Protein AF-A0A3C1CLV4-F1 (afdb_monomer_lite)

Structure (mmCIF, N/CA/C/O backbone):
data_AF-A0A3C1CLV4-F1
#
_entry.id   AF-A0A3C1CLV4-F1
#
loop_
_atom_site.group_PDB
_atom_site.id
_atom_site.type_symbol
_atom_site.label_atom_id
_atom_site.label_alt_id
_atom_site.label_comp_id
_atom_site.label_asym_id
_atom_site.label_entity_id
_atom_site.label_seq_id
_atom_site.pdbx_PDB_ins_code
_atom_site.Cartn_x
_atom_site.Cartn_y
_atom_site.Cartn_z
_atom_site.occupancy
_atom_site.B_iso_or_equiv
_atom_site.auth_seq_id
_atom_site.auth_comp_id
_atom_site.auth_asym_id
_atom_site.auth_atom_id
_atom_site.pdbx_PDB_model_num
ATOM 1 N N . MET A 1 1 ? 15.851 17.881 -54.456 1.00 46.22 1 MET A N 1
ATOM 2 C CA . MET A 1 1 ? 16.023 17.225 -53.143 1.00 46.22 1 MET A CA 1
ATOM 3 C C . MET A 1 1 ? 15.120 17.910 -52.129 1.00 46.22 1 MET A C 1
ATOM 5 O O . MET A 1 1 ? 15.510 18.930 -51.590 1.00 46.22 1 MET A O 1
ATOM 9 N N . LEU A 1 2 ? 13.911 17.385 -51.924 1.00 39.75 2 LEU A N 1
ATOM 10 C CA . LEU A 1 2 ? 12.993 17.735 -50.833 1.00 39.75 2 LEU A CA 1
ATOM 11 C C . LEU A 1 2 ? 12.185 16.458 -50.552 1.00 39.75 2 LEU A C 1
ATOM 13 O O . LEU A 1 2 ? 11.487 15.981 -51.444 1.00 39.75 2 LEU A O 1
ATOM 17 N N . GLY A 1 3 ? 12.369 15.847 -49.382 1.00 37.09 3 GLY A N 1
ATOM 18 C CA . GLY A 1 3 ? 11.630 14.648 -48.973 1.00 37.09 3 GLY A CA 1
ATOM 19 C C . GLY A 1 3 ? 10.294 15.017 -48.319 1.00 37.09 3 GLY A C 1
ATOM 20 O O . GLY A 1 3 ? 10.238 16.047 -47.644 1.00 37.09 3 GLY A O 1
ATOM 21 N N . PRO A 1 4 ? 9.223 14.219 -48.474 1.00 47.50 4 PRO A N 1
ATOM 22 C CA . PRO A 1 4 ? 7.998 14.420 -47.719 1.00 47.50 4 PRO A CA 1
ATOM 23 C C . PRO A 1 4 ? 7.858 13.393 -46.587 1.00 47.50 4 PRO A C 1
ATOM 25 O O . PRO A 1 4 ? 8.274 12.244 -46.711 1.00 47.50 4 PRO A O 1
ATOM 28 N N . GLY A 1 5 ? 7.172 13.800 -45.518 1.00 35.16 5 GLY A N 1
ATOM 29 C CA . GLY A 1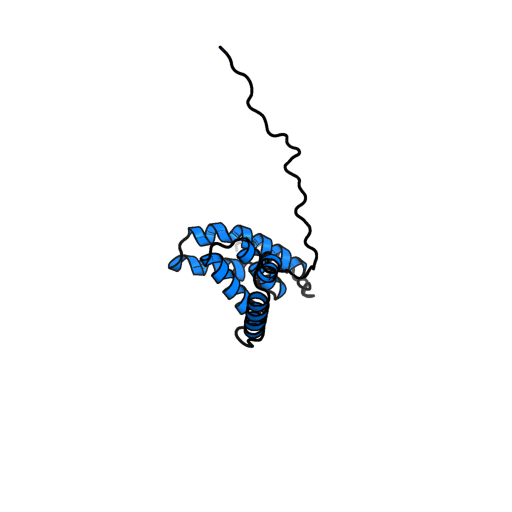 5 ? 6.369 12.865 -44.727 1.00 35.16 5 GLY A CA 1
ATOM 30 C C . GLY A 1 5 ? 6.677 12.796 -43.238 1.00 35.16 5 GLY A C 1
ATOM 31 O O . GLY A 1 5 ? 6.967 11.722 -42.725 1.00 35.16 5 GLY A O 1
ATOM 32 N N . GLY A 1 6 ? 6.524 13.910 -42.518 1.00 42.53 6 GLY A N 1
ATOM 33 C CA . GLY A 1 6 ? 6.149 13.828 -41.107 1.00 42.53 6 GLY A CA 1
ATOM 34 C C . GLY A 1 6 ? 4.726 13.278 -41.008 1.00 42.53 6 GLY A C 1
ATOM 35 O O . GLY A 1 6 ? 3.772 13.969 -41.361 1.00 42.53 6 GLY A O 1
ATOM 36 N N . ALA A 1 7 ? 4.577 12.028 -40.573 1.00 44.53 7 ALA A N 1
ATOM 37 C CA . ALA A 1 7 ? 3.271 11.449 -40.293 1.00 44.53 7 ALA A CA 1
ATOM 38 C C . ALA A 1 7 ? 2.753 12.010 -38.961 1.00 44.53 7 ALA A C 1
ATOM 40 O O . ALA A 1 7 ? 3.194 11.621 -37.880 1.00 44.53 7 ALA A O 1
ATOM 41 N N . ALA A 1 8 ? 1.827 12.961 -39.056 1.00 46.81 8 ALA A N 1
ATOM 42 C CA . ALA A 1 8 ? 1.022 13.411 -37.934 1.00 46.81 8 ALA A CA 1
ATOM 43 C C . ALA A 1 8 ? 0.119 12.257 -37.473 1.00 46.81 8 ALA A C 1
ATOM 45 O O . ALA A 1 8 ? -0.735 11.784 -38.225 1.00 46.81 8 ALA A O 1
ATOM 46 N N . VAL A 1 9 ? 0.310 11.804 -36.235 1.00 47.84 9 VAL A N 1
ATOM 47 C CA . VAL A 1 9 ? -0.581 10.836 -35.586 1.00 47.84 9 VAL A CA 1
ATOM 48 C C . VAL A 1 9 ? -1.945 11.502 -35.396 1.00 47.84 9 VAL A C 1
ATOM 50 O O . VAL A 1 9 ? -2.047 12.579 -34.803 1.00 47.84 9 VAL A O 1
ATOM 53 N N . SER A 1 10 ? -2.990 10.892 -35.956 1.00 41.28 10 SER A N 1
ATOM 54 C CA . SER A 1 10 ? -4.344 11.449 -35.974 1.00 41.28 10 SER A CA 1
ATOM 55 C C . SER A 1 10 ? -4.927 11.601 -34.556 1.00 41.28 10 SER A C 1
ATOM 57 O O . SER A 1 10 ? -4.754 10.710 -33.725 1.00 41.28 10 SER A O 1
ATOM 59 N N . PRO A 1 11 ? -5.714 12.658 -34.262 1.00 43.09 11 PRO A N 1
ATOM 60 C CA . PRO A 1 11 ? -6.278 12.910 -32.925 1.00 43.09 11 PRO A CA 1
ATOM 61 C C . PRO A 1 11 ? -7.270 11.853 -32.405 1.00 43.09 11 PRO A C 1
ATOM 63 O O . PRO A 1 11 ? -7.719 11.947 -31.264 1.00 43.09 11 PRO A O 1
ATOM 66 N N . LYS A 1 12 ? -7.635 10.856 -33.222 1.00 42.69 12 LYS A N 1
ATOM 67 C CA . LYS A 1 12 ? -8.654 9.844 -32.907 1.00 42.69 12 LYS A CA 1
ATOM 68 C C . LYS A 1 12 ? -8.151 8.637 -32.106 1.00 42.69 12 LYS A C 1
ATOM 70 O O . LYS A 1 12 ? -8.978 7.891 -31.601 1.00 42.69 12 LYS A O 1
ATOM 75 N N . GLU A 1 13 ? -6.842 8.463 -31.920 1.00 38.97 13 GLU A N 1
ATOM 76 C CA . GLU A 1 13 ? -6.289 7.330 -31.150 1.00 38.97 13 GLU A CA 1
ATOM 77 C C . GLU A 1 13 ? -6.160 7.595 -29.636 1.00 38.97 13 GLU A C 1
ATOM 79 O O . GLU A 1 13 ? -5.792 6.702 -28.879 1.00 38.97 13 GLU A O 1
ATOM 84 N N . ARG A 1 14 ? -6.503 8.798 -29.149 1.00 45.03 14 ARG A N 1
ATOM 85 C CA . ARG A 1 14 ? -6.398 9.163 -27.716 1.00 45.03 14 ARG A CA 1
ATOM 86 C C . ARG A 1 14 ? -7.593 8.779 -26.846 1.00 45.03 14 ARG A C 1
ATOM 88 O O . ARG A 1 14 ? -7.595 9.093 -25.661 1.00 45.03 14 ARG A O 1
ATOM 95 N N . GLN A 1 15 ? -8.603 8.126 -27.402 1.00 38.94 15 GLN A N 1
ATOM 96 C CA . GLN A 1 15 ? -9.784 7.713 -26.648 1.00 38.94 15 GLN A CA 1
ATOM 97 C C . GLN A 1 15 ? -10.046 6.232 -26.875 1.00 38.94 15 GLN A C 1
ATOM 99 O O . GLN A 1 15 ? -11.059 5.841 -27.446 1.00 38.94 15 GLN A O 1
ATOM 104 N N . ARG A 1 16 ? -9.125 5.389 -26.402 1.00 38.97 16 ARG A N 1
ATOM 105 C CA . ARG A 1 16 ? -9.555 4.067 -25.961 1.00 38.97 16 ARG A CA 1
ATOM 106 C C . ARG A 1 16 ? -10.156 4.277 -24.570 1.00 38.97 16 ARG A C 1
ATOM 108 O O . ARG A 1 16 ? -9.427 4.766 -23.706 1.00 38.97 16 ARG A O 1
ATOM 115 N N . PRO A 1 17 ? -11.455 4.017 -24.352 1.00 40.53 17 PRO A N 1
ATOM 116 C CA . PRO A 1 17 ? -11.996 4.059 -23.005 1.00 40.53 17 PRO A CA 1
ATOM 117 C C . PRO A 1 17 ? -11.188 3.069 -22.161 1.00 40.53 17 PRO A C 1
ATOM 119 O O . PRO A 1 17 ? -11.040 1.901 -22.530 1.00 40.53 17 PRO A O 1
ATOM 122 N N . GLU A 1 18 ? -10.576 3.571 -21.087 1.00 50.69 18 GLU A N 1
ATOM 123 C CA . GLU A 1 18 ? -10.030 2.725 -20.027 1.00 50.69 18 GLU A CA 1
ATOM 124 C C . GLU A 1 18 ? -11.159 1.782 -19.604 1.00 50.69 18 GLU A C 1
ATOM 126 O O . GLU A 1 18 ? -12.268 2.277 -19.375 1.00 50.69 18 GLU A O 1
ATOM 131 N N . PRO A 1 19 ? -10.941 0.457 -19.558 1.00 39.88 19 PRO A N 1
ATOM 132 C CA . PRO A 1 19 ? -11.997 -0.445 -19.138 1.00 39.88 19 PRO A CA 1
ATOM 133 C C . PRO A 1 19 ? -12.469 -0.001 -17.751 1.00 39.88 19 PRO A C 1
ATOM 135 O O . PRO A 1 19 ? -11.673 0.115 -16.814 1.00 39.88 19 PRO A O 1
ATOM 138 N N . GLU A 1 20 ? -13.762 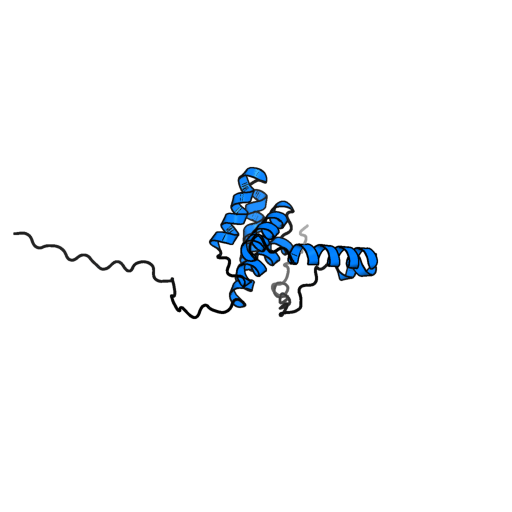0.306 -17.638 1.00 43.47 20 GLU A N 1
ATOM 139 C CA . GLU A 1 20 ? -14.426 0.391 -16.346 1.00 43.47 20 GLU A CA 1
ATOM 140 C C . GLU A 1 20 ? -14.404 -1.019 -15.766 1.00 43.47 20 GLU A C 1
ATOM 142 O O . GLU A 1 20 ? -15.292 -1.830 -16.009 1.00 43.47 20 GLU A O 1
ATOM 147 N N . LEU A 1 21 ? -13.327 -1.328 -15.047 1.00 46.34 21 LEU A N 1
ATOM 148 C CA . LEU A 1 21 ? -13.289 -2.457 -14.139 1.00 46.34 21 LEU A CA 1
ATOM 149 C C . LEU A 1 21 ? -14.338 -2.138 -13.077 1.00 46.34 21 LEU A C 1
ATOM 151 O O . LEU A 1 21 ? -14.110 -1.316 -12.185 1.00 46.34 21 LEU A O 1
ATOM 155 N N . GLY A 1 22 ? -15.531 -2.704 -13.269 1.00 33.28 22 GLY A N 1
ATOM 156 C CA . GLY A 1 22 ? -16.569 -2.754 -12.254 1.00 33.28 22 GLY A CA 1
ATOM 157 C C . GLY A 1 22 ? -16.044 -3.468 -11.012 1.00 33.28 22 GLY A C 1
ATOM 158 O O . GLY A 1 22 ? -14.875 -3.834 -10.934 1.00 33.28 22 GLY A O 1
ATOM 159 N N . ALA A 1 23 ? -16.912 -3.692 -10.036 1.00 38.53 23 ALA A N 1
ATOM 160 C CA . ALA A 1 23 ? -16.611 -4.436 -8.814 1.00 38.53 23 ALA A CA 1
ATOM 161 C C . ALA A 1 23 ? -16.278 -5.935 -9.052 1.00 38.53 23 ALA A C 1
ATOM 163 O O . ALA A 1 23 ? -16.642 -6.781 -8.240 1.00 38.53 23 ALA A O 1
ATOM 164 N N . GLU A 1 24 ? -15.637 -6.276 -10.173 1.00 40.16 24 GLU A N 1
ATOM 165 C CA . GLU A 1 24 ? -14.962 -7.547 -10.366 1.00 40.16 24 GLU A CA 1
ATOM 166 C C . GLU A 1 24 ? -13.854 -7.656 -9.324 1.00 40.16 24 GLU A C 1
ATOM 168 O O . GLU A 1 24 ? -13.023 -6.758 -9.156 1.00 40.16 24 GLU A O 1
ATOM 173 N N . GLU A 1 25 ? -13.902 -8.764 -8.593 1.00 47.09 25 GLU A N 1
ATOM 174 C CA . GLU A 1 25 ? -12.843 -9.256 -7.731 1.00 47.09 25 GLU A CA 1
ATOM 175 C C . GLU A 1 25 ? -11.502 -9.031 -8.433 1.00 47.09 25 GLU A C 1
ATOM 177 O O . GLU A 1 25 ? -11.242 -9.585 -9.500 1.00 47.09 25 GLU A O 1
ATOM 182 N N . TRP A 1 26 ? -10.689 -8.114 -7.900 1.00 52.94 26 TRP A N 1
ATOM 183 C CA . TRP A 1 26 ? -9.395 -7.808 -8.496 1.00 52.94 26 TRP A CA 1
ATOM 184 C C . TRP A 1 26 ? -8.516 -9.055 -8.388 1.00 52.94 26 TRP A C 1
ATOM 186 O O . TRP A 1 26 ? -7.904 -9.309 -7.349 1.00 52.94 26 TRP A O 1
ATOM 196 N N . ILE A 1 27 ? -8.459 -9.803 -9.482 1.00 60.69 27 ILE A N 1
ATOM 197 C CA . ILE A 1 27 ? -7.518 -10.887 -9.728 1.00 60.69 27 ILE A CA 1
ATOM 198 C C . ILE A 1 27 ? -6.197 -10.220 -10.089 1.00 60.69 27 ILE A C 1
ATOM 200 O O . ILE A 1 27 ? -6.139 -9.336 -10.953 1.00 60.69 27 ILE A O 1
ATOM 204 N N . PHE A 1 28 ? -5.114 -10.582 -9.400 1.00 66.44 28 PHE A N 1
ATOM 205 C CA . PHE A 1 28 ? -3.812 -10.088 -9.826 1.00 66.44 28 PHE A CA 1
ATOM 206 C C . PHE A 1 28 ? -3.573 -10.539 -11.281 1.00 66.44 28 PHE A C 1
ATOM 208 O O . PHE A 1 28 ? -3.750 -11.722 -11.560 1.00 66.44 28 PHE A O 1
ATOM 215 N N . PRO A 1 29 ? -3.108 -9.664 -12.198 1.00 69.50 29 PRO A N 1
ATOM 216 C CA . PRO A 1 29 ? -2.930 -9.997 -13.621 1.00 69.50 29 PRO A CA 1
ATOM 217 C C . PRO A 1 29 ? -1.931 -11.122 -13.931 1.00 69.50 29 PRO A C 1
ATOM 219 O O . PRO A 1 29 ? -1.544 -11.271 -15.078 1.00 69.50 29 PRO A O 1
ATOM 222 N N . PHE A 1 30 ? -1.407 -11.797 -12.910 1.00 71.81 30 PHE A N 1
ATOM 223 C CA . PHE A 1 30 ? -0.502 -12.930 -13.014 1.00 71.81 30 PHE A CA 1
ATOM 224 C C . PHE A 1 30 ? -1.106 -14.220 -12.449 1.00 71.81 30 PHE A C 1
ATOM 226 O O . PHE A 1 30 ? -0.462 -15.257 -12.549 1.00 71.81 30 PHE A O 1
ATOM 233 N N . GLU A 1 31 ? -2.264 -14.188 -11.779 1.00 81.75 31 GLU A N 1
ATOM 234 C CA . GLU A 1 31 ? -2.838 -15.380 -11.138 1.00 81.75 31 GLU A CA 1
ATOM 235 C C . GLU A 1 31 ? -3.248 -16.421 -12.174 1.00 81.75 31 GLU A C 1
ATOM 237 O O . GLU A 1 31 ? -2.929 -17.597 -12.011 1.00 81.75 31 GLU A O 1
ATOM 242 N N . ALA A 1 32 ? -3.873 -15.997 -13.276 1.00 86.25 32 ALA A N 1
ATOM 243 C CA . ALA A 1 32 ? -4.255 -16.897 -14.360 1.00 86.25 32 ALA A CA 1
ATOM 244 C C . ALA A 1 32 ? -3.021 -17.536 -15.016 1.00 86.25 32 ALA A C 1
ATOM 246 O O . ALA A 1 32 ? -2.984 -18.739 -15.271 1.00 86.25 32 ALA A O 1
ATOM 247 N N . GLU A 1 33 ? -1.983 -16.739 -15.239 1.00 90.31 33 GLU A N 1
ATOM 248 C CA . GLU A 1 33 ? -0.721 -17.131 -15.850 1.00 90.31 33 GLU A CA 1
ATOM 249 C C . GLU A 1 33 ? 0.068 -18.068 -14.931 1.00 90.31 33 GLU A C 1
ATOM 251 O O . GLU A 1 33 ? 0.564 -19.105 -15.375 1.00 90.31 33 GLU A O 1
ATOM 256 N N . LEU A 1 34 ? 0.156 -17.740 -13.639 1.00 90.69 34 LEU A N 1
ATOM 257 C CA . LEU A 1 34 ? 0.830 -18.563 -12.641 1.00 90.69 34 LEU A CA 1
ATOM 258 C C . LEU A 1 34 ? 0.098 -19.889 -12.455 1.00 90.69 34 LEU A C 1
ATOM 260 O O . LEU A 1 34 ? 0.750 -20.929 -12.424 1.00 90.69 34 LEU A O 1
ATOM 264 N N . HIS A 1 35 ? -1.233 -19.872 -12.381 1.00 93.31 35 HIS A N 1
ATOM 265 C CA . HIS A 1 35 ? -2.020 -21.092 -12.255 1.00 93.31 35 HIS A CA 1
ATOM 266 C C . HIS A 1 35 ? -1.902 -21.972 -13.500 1.00 93.31 35 HIS A C 1
ATOM 268 O O . HIS A 1 35 ? -1.743 -23.180 -13.371 1.00 93.31 35 HIS A O 1
ATOM 274 N N . ALA A 1 36 ? -1.905 -21.387 -14.703 1.00 94.44 36 ALA A N 1
ATOM 275 C CA . ALA A 1 36 ? -1.735 -22.139 -15.945 1.00 94.44 36 ALA A CA 1
ATOM 276 C C . ALA A 1 36 ? -0.377 -22.862 -16.023 1.00 94.44 36 ALA A C 1
ATOM 278 O O . ALA A 1 36 ? -0.295 -23.951 -16.590 1.00 94.44 36 ALA A O 1
ATOM 279 N N . VAL A 1 37 ? 0.685 -22.276 -15.456 1.00 96.75 37 VAL A N 1
ATOM 280 C CA . VAL A 1 37 ? 2.041 -22.856 -15.464 1.00 96.75 37 VAL A CA 1
ATOM 281 C C . VAL A 1 37 ? 2.291 -23.778 -14.266 1.00 96.75 37 VAL A C 1
ATOM 283 O O . VAL A 1 37 ? 2.957 -24.803 -14.406 1.00 96.75 37 VAL A O 1
ATOM 286 N N . SER A 1 38 ? 1.795 -23.421 -13.082 1.00 96.50 38 SER A N 1
ATOM 287 C CA . SER A 1 38 ? 2.030 -24.143 -11.831 1.00 96.50 38 SER A CA 1
ATOM 288 C C . SER A 1 38 ? 0.848 -23.978 -10.861 1.00 96.50 38 SER A C 1
ATOM 290 O O . SER A 1 38 ? 0.901 -23.150 -9.943 1.00 96.50 38 SER A O 1
ATOM 292 N N . PRO A 1 39 ? -0.217 -24.790 -11.018 1.00 95.56 39 PRO A N 1
ATOM 293 C CA . PRO A 1 39 ? -1.418 -24.694 -10.188 1.00 95.56 39 PRO A CA 1
ATOM 294 C C . PRO A 1 39 ? -1.122 -24.829 -8.693 1.00 95.56 39 PRO A C 1
ATOM 296 O O . PRO A 1 39 ? -1.572 -24.019 -7.893 1.00 95.56 39 PRO A O 1
ATOM 299 N N . GLN A 1 40 ? -0.278 -25.797 -8.323 1.00 97.38 40 GLN A N 1
ATOM 300 C CA . GLN A 1 40 ? 0.068 -26.068 -6.924 1.00 97.38 40 GLN A CA 1
ATOM 301 C C . GLN A 1 40 ? 0.803 -24.894 -6.268 1.00 97.38 40 GLN A C 1
ATOM 303 O O . GLN A 1 40 ? 0.599 -24.622 -5.086 1.00 97.38 40 GLN A O 1
ATOM 308 N N . LEU A 1 41 ? 1.657 -24.191 -7.024 1.00 95.81 41 LEU A N 1
ATOM 309 C CA . LEU A 1 41 ? 2.341 -23.004 -6.518 1.00 95.81 41 LEU A CA 1
ATOM 310 C C . LEU A 1 41 ? 1.361 -21.842 -6.341 1.00 95.81 41 LEU A C 1
ATOM 312 O O . LEU A 1 41 ? 1.431 -21.160 -5.321 1.00 95.81 41 LEU A O 1
ATOM 316 N N . HIS A 1 42 ? 0.449 -21.638 -7.299 1.00 94.00 42 HIS A N 1
ATOM 317 C CA . HIS A 1 42 ? -0.605 -20.633 -7.167 1.00 94.00 42 HIS A CA 1
ATOM 318 C C . HIS A 1 42 ? -1.466 -20.897 -5.925 1.00 94.00 42 HIS A C 1
ATOM 320 O O . HIS A 1 42 ? -1.605 -20.009 -5.087 1.00 94.00 42 HIS A O 1
ATOM 326 N N . ASP A 1 43 ? -1.956 -22.125 -5.748 1.00 94.06 43 ASP A N 1
ATOM 327 C CA . ASP A 1 43 ? -2.813 -22.492 -4.617 1.00 94.06 43 ASP A CA 1
ATOM 328 C C . ASP A 1 43 ? -2.088 -22.304 -3.273 1.00 94.06 43 ASP A C 1
ATOM 330 O O . ASP A 1 43 ? -2.650 -21.756 -2.321 1.00 94.06 43 ASP A O 1
ATOM 334 N N . ALA A 1 44 ? -0.808 -22.691 -3.201 1.00 96.19 44 ALA A N 1
ATOM 335 C CA . ALA A 1 44 ? 0.017 -22.480 -2.015 1.00 96.19 44 ALA A CA 1
ATOM 336 C C . ALA A 1 44 ? 0.236 -20.987 -1.714 1.00 96.19 44 ALA A C 1
ATOM 338 O O . ALA A 1 44 ? 0.159 -20.574 -0.554 1.00 96.19 44 ALA A O 1
ATOM 339 N N . GLN A 1 45 ? 0.481 -20.166 -2.741 1.00 93.12 45 GLN A N 1
ATOM 340 C CA . GLN A 1 45 ? 0.622 -18.719 -2.587 1.00 93.12 45 GLN A CA 1
ATOM 341 C C . GLN A 1 45 ? -0.683 -18.084 -2.095 1.00 93.12 45 GLN A C 1
ATOM 343 O O . GLN A 1 45 ? -0.648 -17.285 -1.160 1.00 93.12 45 GLN A O 1
ATOM 348 N N . SER A 1 46 ? -1.825 -18.459 -2.669 1.00 91.19 46 SER A N 1
ATOM 349 C CA . SER A 1 46 ? -3.141 -17.949 -2.269 1.00 91.19 46 SER A CA 1
ATOM 350 C C . SER A 1 46 ? -3.480 -18.326 -0.825 1.00 91.19 46 SER A C 1
ATOM 352 O O . SER A 1 46 ? -3.909 -17.470 -0.050 1.00 91.19 46 SER A O 1
ATOM 354 N N . GLY A 1 47 ? -3.188 -19.566 -0.413 1.00 94.88 47 GLY A N 1
ATOM 355 C CA . GLY A 1 47 ? -3.338 -19.997 0.979 1.00 94.88 47 GLY A CA 1
ATOM 356 C C . GLY A 1 47 ? -2.424 -19.241 1.950 1.00 94.88 47 GLY A C 1
ATOM 357 O O . GLY A 1 47 ? -2.847 -18.872 3.044 1.00 94.88 47 GLY A O 1
ATOM 358 N N . TRP A 1 48 ? -1.180 -18.952 1.560 1.00 94.62 48 TRP A N 1
ATOM 359 C CA . TRP A 1 48 ? -0.279 -18.128 2.371 1.00 94.62 48 TRP A CA 1
ATOM 360 C C . TRP A 1 48 ? -0.774 -16.679 2.493 1.00 94.62 48 TRP A C 1
ATOM 362 O O . TRP A 1 48 ? -0.801 -16.130 3.597 1.00 94.62 48 TRP A O 1
ATOM 372 N N . MET A 1 49 ? -1.228 -16.073 1.393 1.00 90.31 49 MET A N 1
ATOM 373 C CA . MET A 1 49 ? -1.771 -14.710 1.385 1.00 90.31 49 MET A CA 1
ATOM 374 C C . MET A 1 49 ? -3.015 -14.579 2.272 1.00 90.31 49 MET A C 1
ATOM 376 O O . MET A 1 49 ? -3.118 -13.612 3.028 1.00 90.31 49 MET A O 1
ATOM 380 N N . SER A 1 50 ? -3.909 -15.575 2.269 1.00 90.62 50 SER A N 1
ATOM 381 C CA . SER A 1 50 ? -5.108 -15.555 3.115 1.00 90.62 50 SER A CA 1
ATOM 382 C C . SER A 1 50 ? -4.775 -15.579 4.612 1.00 90.62 50 SER A C 1
ATOM 384 O O . SER A 1 50 ? -5.495 -14.985 5.414 1.00 90.62 50 SER A O 1
ATOM 386 N N . GLN A 1 51 ? -3.672 -16.225 5.013 1.00 94.88 51 GLN A N 1
ATOM 387 C CA . GLN A 1 51 ? -3.196 -16.167 6.399 1.00 94.88 51 GLN A CA 1
ATOM 388 C C . GLN A 1 51 ? -2.713 -14.761 6.767 1.00 94.88 51 GLN A C 1
ATOM 390 O O . GLN A 1 51 ? -3.010 -14.285 7.862 1.00 94.88 51 GLN A O 1
ATOM 395 N N . ILE A 1 52 ? -2.029 -14.059 5.858 1.00 90.62 52 ILE A N 1
ATOM 396 C CA . ILE A 1 52 ? -1.614 -12.665 6.088 1.00 90.62 52 ILE A CA 1
ATOM 397 C C . ILE A 1 52 ? -2.844 -11.756 6.220 1.00 90.62 52 ILE A C 1
ATOM 399 O O . ILE A 1 52 ? -2.880 -10.896 7.098 1.00 90.62 52 ILE A O 1
ATOM 403 N N . ASP A 1 53 ? -3.870 -11.949 5.391 1.00 87.19 53 ASP A N 1
ATOM 404 C CA . ASP A 1 53 ? -5.116 -11.175 5.474 1.00 87.19 53 ASP A CA 1
ATOM 405 C C . ASP A 1 53 ? -5.911 -11.434 6.764 1.00 87.19 53 ASP A C 1
ATOM 407 O O . ASP A 1 53 ? -6.713 -10.590 7.164 1.00 87.19 53 ASP A O 1
ATOM 411 N N . SER A 1 54 ? -5.660 -12.558 7.442 1.00 89.50 54 SER A N 1
ATOM 412 C CA . SER A 1 54 ? -6.296 -12.913 8.718 1.00 89.50 54 SER A CA 1
ATOM 413 C C . SER A 1 54 ? -5.661 -12.256 9.954 1.00 89.50 54 SER A C 1
ATOM 415 O O . SER A 1 54 ? -6.181 -12.404 11.062 1.00 89.50 54 SER A O 1
ATOM 417 N N . LEU A 1 55 ? -4.547 -11.531 9.792 1.00 92.69 55 LEU A N 1
ATOM 418 C CA . LEU A 1 55 ? -3.881 -10.844 10.899 1.00 92.69 55 LEU A CA 1
ATOM 419 C C . LEU A 1 55 ? -4.812 -9.809 11.548 1.00 92.69 55 LEU A C 1
ATOM 421 O O . LEU A 1 55 ? -5.430 -8.988 10.874 1.00 92.69 55 LEU A O 1
ATOM 425 N N . THR A 1 56 ? -4.875 -9.823 12.881 1.00 91.88 56 THR A N 1
ATOM 426 C CA . THR A 1 56 ? -5.733 -8.920 13.668 1.00 91.88 56 THR A CA 1
ATOM 427 C C . THR A 1 56 ? -5.094 -7.562 13.950 1.00 91.88 56 THR A C 1
ATOM 429 O O . THR A 1 56 ? -5.790 -6.620 14.324 1.00 91.88 56 THR A O 1
ATOM 432 N N . ALA A 1 57 ? -3.774 -7.460 13.792 1.00 94.44 57 ALA A N 1
ATOM 433 C CA . ALA A 1 57 ? -3.011 -6.239 13.980 1.00 94.44 57 ALA A CA 1
ATOM 434 C C . ALA A 1 57 ? -1.869 -6.157 12.947 1.00 94.44 57 ALA A C 1
ATOM 436 O O . ALA A 1 57 ? -1.241 -7.182 12.663 1.00 94.44 57 ALA A O 1
ATOM 437 N N . PRO A 1 58 ? -1.554 -4.958 12.422 1.00 95.19 58 PRO A N 1
ATOM 438 C CA . PRO A 1 58 ? -2.220 -3.676 12.683 1.00 95.19 58 PRO A CA 1
ATOM 439 C C . PRO A 1 58 ? -3.626 -3.601 12.054 1.00 95.19 58 PRO A C 1
ATOM 441 O O . PRO A 1 58 ? -4.057 -4.537 11.385 1.00 95.19 58 PRO A O 1
ATOM 444 N N . ASP A 1 59 ? -4.358 -2.505 12.293 1.00 94.94 59 ASP A N 1
ATOM 445 C CA . ASP A 1 59 ? -5.695 -2.329 11.712 1.00 94.94 59 ASP A CA 1
ATOM 446 C C . ASP A 1 59 ? -5.673 -2.356 10.172 1.00 94.94 59 ASP A C 1
ATOM 448 O O . ASP A 1 59 ? -4.629 -2.198 9.530 1.00 94.94 59 ASP A O 1
ATOM 452 N N . ARG A 1 60 ? -6.845 -2.562 9.555 1.00 94.06 60 ARG A N 1
ATOM 453 C CA . ARG A 1 60 ? -6.928 -2.742 8.100 1.00 94.06 60 ARG A CA 1
ATOM 454 C C . ARG A 1 60 ? -6.387 -1.539 7.326 1.00 94.06 60 ARG A C 1
ATOM 456 O O . ARG A 1 60 ? -5.706 -1.729 6.322 1.00 94.06 60 ARG A O 1
ATOM 463 N N . LYS A 1 61 ? -6.645 -0.318 7.803 1.00 96.88 61 LYS A N 1
ATOM 464 C CA . LYS A 1 61 ? -6.136 0.913 7.183 1.00 96.88 61 LYS A CA 1
ATOM 465 C C . LYS A 1 61 ? -4.609 0.914 7.165 1.00 96.88 61 LYS A C 1
ATOM 467 O O . LYS A 1 61 ? -3.996 1.099 6.117 1.00 96.88 61 LYS A O 1
ATOM 472 N N . THR A 1 62 ? -4.000 0.651 8.312 1.00 97.50 62 THR A N 1
ATOM 473 C CA . THR A 1 62 ? -2.550 0.590 8.484 1.00 97.50 62 THR A CA 1
ATOM 474 C C . THR A 1 62 ? -1.945 -0.530 7.646 1.00 97.50 62 THR A C 1
ATOM 476 O O . THR A 1 62 ? -0.901 -0.338 7.027 1.00 97.50 62 THR A O 1
ATOM 479 N N . HIS A 1 63 ? -2.617 -1.679 7.558 1.00 96.06 63 HIS A N 1
ATOM 480 C CA . HIS A 1 63 ? -2.182 -2.792 6.722 1.00 96.06 63 HIS A CA 1
ATOM 481 C C . HIS A 1 63 ? -2.072 -2.378 5.247 1.00 96.06 63 HIS A C 1
ATOM 483 O O . HIS A 1 63 ? -1.039 -2.609 4.615 1.00 96.06 63 HIS A O 1
ATOM 489 N N . GLU A 1 64 ? -3.091 -1.711 4.702 1.00 97.44 64 GLU A N 1
ATOM 490 C CA . GLU A 1 64 ? -3.060 -1.263 3.306 1.00 97.44 64 GLU A CA 1
ATOM 491 C C . GLU A 1 64 ? -2.040 -0.141 3.072 1.00 97.44 64 GLU A C 1
ATOM 493 O O . GLU A 1 64 ? -1.355 -0.153 2.050 1.00 97.44 64 GLU A O 1
ATOM 498 N N . LEU A 1 65 ? -1.843 0.773 4.030 1.00 98.56 65 LEU A N 1
ATOM 499 C CA . LEU A 1 65 ? -0.780 1.782 3.942 1.00 98.56 65 LEU A CA 1
ATOM 500 C C . LEU A 1 65 ? 0.619 1.141 3.919 1.00 98.56 65 LEU A C 1
ATOM 502 O O . LEU A 1 65 ? 1.459 1.536 3.108 1.00 98.56 65 LEU A O 1
ATOM 506 N N . ILE A 1 66 ? 0.863 0.116 4.744 1.00 97.88 66 ILE A N 1
ATOM 507 C CA . ILE A 1 66 ? 2.125 -0.642 4.745 1.00 97.88 66 ILE A CA 1
ATOM 508 C C . ILE A 1 66 ? 2.325 -1.358 3.403 1.00 97.88 66 ILE A C 1
ATOM 510 O O . ILE A 1 66 ? 3.378 -1.235 2.775 1.00 97.88 66 ILE A O 1
ATOM 514 N N . ARG A 1 67 ? 1.308 -2.077 2.919 1.00 96.19 67 ARG A N 1
ATOM 515 C CA . ARG A 1 67 ? 1.379 -2.774 1.625 1.00 96.19 67 ARG A CA 1
ATOM 516 C C . ARG A 1 67 ? 1.617 -1.800 0.475 1.00 96.19 67 ARG A C 1
ATOM 518 O O . ARG A 1 67 ? 2.446 -2.069 -0.396 1.00 96.19 67 ARG A O 1
ATOM 525 N N . MET A 1 68 ? 0.971 -0.637 0.508 1.00 98.31 68 MET A N 1
ATOM 526 C CA . MET A 1 68 ? 1.198 0.430 -0.459 1.00 98.31 68 MET A CA 1
ATOM 527 C C . MET A 1 68 ? 2.667 0.858 -0.476 1.00 98.31 68 MET A C 1
ATOM 529 O O . MET A 1 68 ? 3.275 0.845 -1.546 1.00 98.31 68 MET A O 1
ATOM 533 N N . VAL A 1 69 ? 3.282 1.185 0.665 1.00 98.19 69 VAL A N 1
ATOM 534 C CA . VAL A 1 69 ? 4.691 1.621 0.665 1.00 98.19 69 VAL A CA 1
ATOM 535 C C . VAL A 1 69 ? 5.647 0.510 0.219 1.00 98.19 69 VAL A C 1
ATOM 537 O O . VAL A 1 69 ? 6.613 0.794 -0.488 1.00 98.19 69 VAL A O 1
ATOM 540 N N . CYS A 1 70 ? 5.344 -0.767 0.488 1.00 97.69 70 CYS A N 1
ATOM 541 C CA . CYS A 1 70 ? 6.091 -1.884 -0.101 1.00 97.69 70 CYS A CA 1
ATOM 542 C C . CYS A 1 70 ? 6.036 -1.862 -1.640 1.00 97.69 70 CYS A C 1
ATOM 544 O O . CYS A 1 70 ? 7.048 -2.105 -2.299 1.00 97.69 70 CYS A O 1
ATOM 546 N N . THR A 1 71 ? 4.888 -1.520 -2.235 1.00 97.06 71 THR A N 1
ATOM 547 C CA . THR A 1 71 ? 4.772 -1.378 -3.699 1.00 97.06 71 THR A CA 1
ATOM 548 C C . THR A 1 71 ? 5.461 -0.129 -4.256 1.00 97.06 71 THR A C 1
ATOM 550 O O . THR A 1 71 ? 5.969 -0.186 -5.378 1.00 97.06 71 THR A O 1
ATOM 553 N N . VAL A 1 72 ? 5.571 0.953 -3.472 1.00 97.88 72 VAL A N 1
ATOM 554 C CA . VAL A 1 72 ? 6.395 2.131 -3.810 1.00 97.88 72 VAL A CA 1
ATOM 555 C C . VAL A 1 72 ? 7.864 1.734 -3.922 1.00 97.88 72 VAL A C 1
ATOM 557 O O . VAL A 1 72 ? 8.496 1.990 -4.943 1.00 97.88 72 VAL A O 1
ATOM 560 N N . ILE A 1 73 ? 8.391 1.032 -2.913 1.00 96.75 73 ILE A N 1
ATOM 561 C CA . ILE A 1 73 ? 9.790 0.573 -2.870 1.00 96.75 73 ILE A CA 1
ATOM 562 C C . ILE A 1 73 ? 10.101 -0.362 -4.046 1.00 96.75 73 ILE A C 1
ATOM 564 O O . ILE A 1 73 ? 11.180 -0.313 -4.633 1.00 96.75 73 ILE A O 1
ATOM 568 N N . ARG A 1 74 ? 9.132 -1.197 -4.431 1.00 95.88 74 ARG A N 1
ATOM 569 C CA . ARG A 1 74 ? 9.229 -2.097 -5.589 1.00 95.88 74 ARG A CA 1
ATOM 570 C C . ARG A 1 74 ? 9.065 -1.395 -6.939 1.00 95.88 74 ARG A C 1
ATOM 572 O O . ARG A 1 74 ? 9.173 -2.080 -7.953 1.00 95.88 74 ARG A O 1
ATOM 579 N N . ARG A 1 75 ? 8.779 -0.086 -6.962 1.00 95.25 75 ARG A N 1
ATOM 580 C CA . ARG A 1 75 ? 8.411 0.687 -8.161 1.00 95.25 75 ARG A CA 1
ATOM 581 C C . ARG A 1 75 ? 7.350 -0.048 -8.981 1.00 95.25 75 ARG A C 1
ATOM 583 O O . ARG A 1 75 ? 7.524 -0.294 -10.170 1.00 95.25 75 ARG A O 1
ATOM 590 N N . ASN A 1 76 ? 6.266 -0.440 -8.310 1.00 95.56 76 ASN A N 1
ATOM 591 C CA . ASN A 1 76 ? 5.130 -1.156 -8.888 1.00 95.56 76 ASN A CA 1
ATOM 592 C C . ASN A 1 76 ? 3.890 -0.241 -8.915 1.00 95.56 76 ASN A C 1
ATOM 594 O O . ASN A 1 76 ? 3.096 -0.267 -7.970 1.00 95.56 76 ASN A O 1
ATOM 598 N N . PRO A 1 77 ? 3.694 0.568 -9.975 1.00 95.75 77 PRO A N 1
ATOM 599 C CA . PRO A 1 77 ? 2.636 1.570 -9.996 1.00 95.75 77 PRO A CA 1
ATOM 600 C C . PRO A 1 77 ? 1.201 1.016 -9.911 1.00 95.75 77 PRO A C 1
ATOM 602 O O . PRO A 1 77 ? 0.400 1.587 -9.167 1.00 95.75 77 PRO A O 1
ATOM 605 N N . PRO A 1 78 ? 0.851 -0.106 -10.578 1.00 94.56 78 PRO A N 1
ATOM 606 C CA . PRO A 1 78 ? -0.443 -0.757 -10.368 1.00 94.56 78 PRO A CA 1
ATOM 607 C C . PRO A 1 78 ? -0.674 -1.177 -8.911 1.00 94.56 78 PRO A C 1
ATOM 609 O O . PRO A 1 78 ? -1.763 -0.974 -8.377 1.00 94.56 78 PRO A O 1
ATOM 612 N N . GLY A 1 79 ? 0.361 -1.701 -8.245 1.00 94.94 79 GLY A N 1
ATOM 613 C CA . GLY A 1 79 ? 0.305 -2.044 -6.822 1.00 94.94 79 GLY A CA 1
ATOM 614 C C . GLY A 1 79 ? 0.046 -0.826 -5.932 1.00 94.94 79 GLY A C 1
ATOM 615 O O . GLY A 1 79 ? -0.818 -0.881 -5.057 1.00 94.94 79 GLY A O 1
ATOM 616 N N . VAL A 1 80 ? 0.719 0.295 -6.217 1.00 98.25 80 VAL A N 1
ATOM 617 C CA . VAL A 1 80 ? 0.515 1.565 -5.500 1.00 98.25 80 VAL A CA 1
ATOM 618 C C . VAL A 1 80 ? -0.933 2.034 -5.636 1.00 98.25 80 VAL A C 1
ATOM 620 O O . VAL A 1 80 ? -1.570 2.364 -4.637 1.00 98.25 80 VAL A O 1
ATOM 623 N N . ALA A 1 81 ? -1.477 2.032 -6.857 1.00 97.75 81 ALA A N 1
ATOM 624 C CA . ALA A 1 81 ? -2.863 2.429 -7.091 1.00 97.75 81 ALA A CA 1
ATOM 625 C C . ALA A 1 81 ? -3.856 1.512 -6.360 1.00 97.75 81 ALA A C 1
ATOM 627 O O . ALA A 1 81 ? -4.795 2.005 -5.736 1.00 97.75 81 ALA A O 1
ATOM 628 N N . ARG A 1 82 ? -3.638 0.192 -6.380 1.00 95.12 82 ARG A N 1
ATOM 629 C CA . ARG A 1 82 ? -4.515 -0.762 -5.693 1.00 95.12 82 ARG A CA 1
ATOM 630 C C . ARG A 1 82 ? -4.544 -0.533 -4.187 1.00 95.12 82 ARG A C 1
ATOM 632 O O . ARG A 1 82 ? -5.619 -0.387 -3.620 1.00 95.12 82 ARG A O 1
ATOM 639 N N . HIS A 1 83 ? -3.390 -0.486 -3.529 1.00 97.44 83 HIS A N 1
ATOM 640 C CA . HIS A 1 83 ? -3.378 -0.366 -2.070 1.00 97.44 83 HIS A CA 1
ATOM 641 C C . HIS A 1 83 ? -3.807 1.027 -1.594 1.00 97.44 83 HIS A C 1
ATOM 643 O O . HIS A 1 83 ? -4.431 1.137 -0.544 1.00 97.44 83 HIS A O 1
ATOM 649 N N . ALA A 1 84 ? -3.598 2.081 -2.392 1.00 98.44 84 ALA A N 1
ATOM 650 C CA . ALA A 1 84 ? -4.197 3.387 -2.118 1.00 98.44 84 ALA A CA 1
ATOM 651 C C . ALA A 1 84 ? -5.735 3.367 -2.223 1.00 98.44 84 ALA A C 1
ATOM 653 O O . ALA A 1 84 ? -6.411 4.029 -1.436 1.00 98.44 84 ALA A O 1
ATOM 654 N N . MET A 1 85 ? -6.294 2.605 -3.172 1.00 97.94 85 MET A N 1
ATOM 655 C CA . MET A 1 85 ? -7.741 2.389 -3.296 1.00 97.94 85 MET A CA 1
ATOM 656 C C . MET A 1 85 ? -8.297 1.642 -2.081 1.00 97.94 85 MET A C 1
ATOM 658 O O . MET A 1 85 ? -9.203 2.154 -1.430 1.00 97.94 85 MET A O 1
ATOM 662 N N . LEU A 1 86 ? -7.706 0.495 -1.728 1.00 95.94 86 LEU A N 1
ATOM 663 C CA . LEU A 1 86 ? -8.133 -0.316 -0.582 1.00 95.94 86 LEU A CA 1
ATOM 664 C C . LEU A 1 86 ? -8.013 0.453 0.741 1.00 95.94 86 LEU A C 1
ATOM 666 O O . LEU A 1 86 ? -8.912 0.394 1.574 1.00 95.94 86 LEU A O 1
ATOM 670 N N . ALA A 1 87 ? -6.941 1.232 0.925 1.00 97.81 87 ALA A N 1
ATOM 671 C CA . ALA A 1 87 ? -6.796 2.105 2.087 1.00 97.81 87 ALA A CA 1
ATOM 672 C C . ALA A 1 87 ? -7.924 3.153 2.150 1.00 97.81 87 ALA A C 1
ATOM 674 O O . ALA A 1 87 ? -8.483 3.395 3.219 1.00 97.81 87 ALA A O 1
ATOM 675 N N . ALA A 1 88 ? -8.290 3.757 1.014 1.00 98.00 88 ALA A N 1
ATOM 676 C CA . ALA A 1 88 ? -9.369 4.743 0.945 1.00 98.00 88 ALA A CA 1
ATOM 677 C C . ALA A 1 88 ? -10.753 4.135 1.229 1.00 98.00 88 ALA A C 1
ATOM 679 O O . ALA A 1 88 ? -11.573 4.777 1.883 1.00 98.00 88 ALA A O 1
ATOM 680 N N . GLU A 1 89 ? -11.009 2.903 0.779 1.00 96.31 89 GLU A N 1
ATOM 681 C CA . GLU A 1 89 ? -12.255 2.167 1.056 1.00 96.31 89 GLU A CA 1
ATOM 682 C C . GLU A 1 89 ? -12.478 1.948 2.556 1.00 96.31 89 GLU A C 1
ATOM 684 O O . GLU A 1 89 ? -13.617 1.977 3.021 1.00 96.31 89 GLU A O 1
ATOM 689 N N . VAL A 1 90 ? -11.394 1.808 3.326 1.00 95.38 90 VAL A N 1
ATOM 690 C CA . VAL A 1 90 ? -11.430 1.688 4.794 1.00 95.38 90 VAL A CA 1
ATOM 691 C C . VAL A 1 90 ? -11.165 3.013 5.522 1.00 95.38 90 VAL A C 1
ATOM 693 O O . VAL A 1 90 ? -10.884 3.024 6.720 1.00 95.38 90 VAL A O 1
ATOM 696 N N . GLY A 1 91 ? -11.280 4.141 4.815 1.00 96.25 91 GLY A N 1
ATOM 697 C CA . GLY A 1 91 ? -11.314 5.477 5.408 1.00 96.25 91 GLY A CA 1
ATOM 698 C C . GLY A 1 91 ? -9.979 6.219 5.488 1.00 96.25 91 GLY A C 1
ATOM 699 O O . GLY A 1 91 ? -9.906 7.211 6.211 1.00 96.25 91 GLY A O 1
ATOM 700 N N . ALA A 1 92 ? -8.932 5.791 4.773 1.00 98.31 92 ALA A N 1
ATOM 701 C CA . ALA A 1 92 ? -7.688 6.560 4.709 1.00 98.31 92 ALA A CA 1
ATOM 702 C C . ALA A 1 92 ? -7.881 7.914 4.007 1.00 98.31 92 ALA A C 1
ATOM 704 O O . ALA A 1 92 ? -8.448 7.998 2.908 1.00 98.31 92 ALA A O 1
ATOM 705 N N . THR A 1 93 ? -7.360 8.984 4.604 1.00 98.44 93 THR A N 1
ATOM 706 C CA . THR A 1 93 ? -7.338 10.308 3.973 1.00 98.44 93 THR A CA 1
ATOM 707 C C . THR A 1 93 ? -6.250 10.396 2.903 1.00 98.44 93 THR A C 1
ATOM 709 O O . THR A 1 93 ? -5.348 9.557 2.815 1.00 98.44 93 THR A O 1
ATOM 712 N N . TRP A 1 94 ? -6.319 11.431 2.061 1.00 98.56 94 TRP A N 1
ATOM 713 C CA . TRP A 1 94 ? -5.257 11.673 1.087 1.00 98.56 94 TRP A CA 1
ATOM 714 C C . TRP A 1 94 ? -3.932 11.995 1.785 1.00 98.56 94 TRP A C 1
ATOM 716 O O . TRP A 1 94 ? -2.876 11.573 1.327 1.00 98.56 94 TRP A O 1
ATOM 726 N N . GLU A 1 95 ? -3.989 12.711 2.903 1.00 98.75 95 GLU A N 1
ATOM 727 C CA . GLU A 1 95 ? -2.834 13.100 3.705 1.00 98.75 95 GLU A CA 1
ATOM 728 C C . GLU A 1 95 ? -2.150 11.872 4.316 1.00 98.75 95 GLU A C 1
ATOM 730 O O . GLU A 1 95 ? -0.923 11.797 4.298 1.00 98.75 95 GLU A O 1
ATOM 735 N N . GLU A 1 96 ? -2.917 10.878 4.778 1.00 98.81 96 GLU A N 1
ATOM 736 C CA . GLU A 1 96 ? -2.372 9.599 5.250 1.00 98.81 96 GLU A CA 1
ATOM 737 C C . GLU A 1 96 ? -1.677 8.831 4.114 1.00 98.81 96 GLU A C 1
ATOM 739 O O . GLU A 1 96 ? -0.562 8.333 4.292 1.00 98.81 96 GLU A O 1
ATOM 744 N N . VAL A 1 97 ? -2.287 8.785 2.923 1.00 98.81 97 VAL A N 1
ATOM 745 C CA . VAL A 1 97 ? -1.705 8.136 1.735 1.00 98.81 97 VAL A CA 1
ATOM 746 C C . VAL A 1 97 ? -0.421 8.839 1.289 1.00 98.81 97 VAL A C 1
ATOM 748 O O . VAL A 1 97 ? 0.631 8.209 1.187 1.00 98.81 97 VAL A O 1
ATOM 751 N N . ALA A 1 98 ? -0.480 10.147 1.043 1.00 98.75 98 ALA A N 1
ATOM 752 C CA . ALA A 1 98 ? 0.657 10.926 0.569 1.00 98.75 98 ALA A CA 1
ATOM 753 C C . ALA A 1 98 ? 1.787 10.959 1.606 1.00 98.75 98 ALA A C 1
ATOM 755 O O . ALA A 1 98 ? 2.945 10.743 1.251 1.00 98.75 98 ALA A O 1
ATOM 756 N N . GLY A 1 99 ? 1.456 11.160 2.886 1.00 98.75 99 GLY A N 1
ATOM 757 C CA . GLY A 1 99 ? 2.419 11.138 3.984 1.00 98.75 99 GLY A CA 1
ATOM 758 C C . GLY A 1 99 ? 3.142 9.798 4.090 1.00 98.75 99 GLY A C 1
ATOM 759 O O . GLY A 1 99 ? 4.368 9.780 4.169 1.00 98.75 99 GLY A O 1
ATOM 760 N N . SER A 1 100 ? 2.422 8.675 3.985 1.00 98.75 100 SER A N 1
ATOM 761 C CA . SER A 1 100 ? 3.039 7.338 3.991 1.00 98.75 100 SER A CA 1
ATOM 762 C C . SER A 1 100 ? 4.038 7.149 2.847 1.00 98.75 100 SER A C 1
ATOM 764 O O . SER A 1 100 ? 5.099 6.564 3.045 1.00 98.75 100 SER A O 1
ATOM 766 N N . ILE A 1 101 ? 3.739 7.675 1.655 1.00 98.75 101 ILE A N 1
ATOM 767 C CA . ILE A 1 101 ? 4.655 7.612 0.507 1.00 98.75 101 ILE A CA 1
ATOM 768 C C . ILE A 1 101 ? 5.889 8.482 0.760 1.00 98.75 101 ILE A C 1
ATOM 770 O O . ILE A 1 101 ? 7.010 8.016 0.564 1.00 98.75 101 ILE A O 1
ATOM 774 N N . VAL A 1 102 ? 5.709 9.719 1.229 1.00 98.56 102 VAL A N 1
ATOM 775 C CA . VAL A 1 102 ? 6.817 10.643 1.525 1.00 98.56 102 VAL A CA 1
ATOM 776 C C . VAL A 1 102 ? 7.740 10.083 2.612 1.00 98.56 102 VAL A C 1
ATOM 778 O O . VAL A 1 102 ? 8.953 10.238 2.514 1.00 98.56 102 VAL A O 1
ATOM 781 N N . LEU A 1 103 ? 7.213 9.33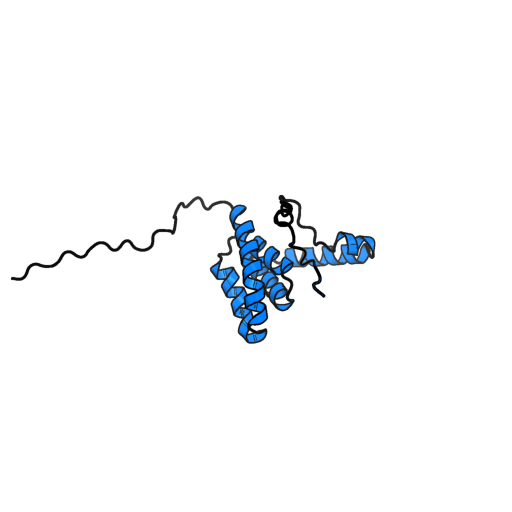5 3.589 1.00 98.25 103 LEU A N 1
ATOM 782 C CA . LEU A 1 103 ? 8.024 8.657 4.611 1.00 98.25 103 LEU A CA 1
ATOM 783 C C . LEU A 1 103 ? 9.024 7.639 4.039 1.00 98.25 103 LEU A C 1
ATOM 785 O O . LEU A 1 103 ? 9.974 7.269 4.726 1.00 98.25 103 LEU A O 1
ATOM 789 N N . THR A 1 104 ? 8.854 7.201 2.789 1.00 97.50 104 THR A N 1
ATOM 790 C CA . THR A 1 104 ? 9.831 6.331 2.118 1.00 97.50 104 THR A CA 1
ATOM 791 C C . THR A 1 104 ? 11.047 7.095 1.579 1.00 97.50 104 THR A C 1
ATOM 793 O O . THR A 1 104 ? 12.092 6.482 1.358 1.00 97.50 104 THR A O 1
ATOM 796 N N . GLU A 1 105 ? 10.959 8.420 1.405 1.00 97.69 105 GLU A N 1
ATOM 797 C CA . GLU A 1 105 ? 11.998 9.241 0.768 1.00 97.69 105 GLU A CA 1
ATOM 798 C C . GLU A 1 105 ? 13.379 9.106 1.429 1.00 97.69 105 GLU A C 1
ATOM 800 O O . GLU A 1 105 ? 14.340 8.850 0.699 1.00 97.69 105 GLU A O 1
ATOM 805 N N . PRO A 1 106 ? 13.530 9.204 2.768 1.00 97.69 106 PRO A N 1
ATOM 806 C CA . PRO A 1 106 ? 14.859 9.194 3.381 1.00 97.69 106 PRO A CA 1
ATOM 807 C C . PRO A 1 106 ? 15.616 7.879 3.167 1.00 97.69 106 PRO A C 1
ATOM 809 O O . PRO A 1 106 ? 16.844 7.871 3.158 1.00 97.69 106 PRO A O 1
ATOM 812 N N . ALA A 1 107 ? 14.891 6.769 3.000 1.00 97.31 107 ALA A N 1
ATOM 813 C CA . ALA A 1 107 ? 15.471 5.439 2.844 1.00 97.31 107 ALA A CA 1
ATOM 814 C C . ALA A 1 107 ? 15.598 5.002 1.376 1.00 97.31 107 ALA A C 1
ATOM 816 O O . ALA A 1 107 ? 16.493 4.226 1.046 1.00 97.31 107 ALA A O 1
ATOM 817 N N . PHE A 1 108 ? 14.712 5.479 0.496 1.00 96.88 108 PHE A N 1
ATOM 818 C CA . PHE A 1 108 ? 14.586 4.960 -0.870 1.00 96.88 108 PHE A CA 1
ATOM 819 C C . PHE A 1 108 ? 14.672 6.033 -1.966 1.00 96.88 108 PHE A C 1
ATOM 821 O O . PHE A 1 108 ? 14.607 5.704 -3.150 1.00 96.88 108 PHE A O 1
ATOM 828 N N . GLY A 1 109 ? 14.874 7.294 -1.587 1.00 96.38 109 GLY A N 1
ATOM 829 C CA . GLY A 1 109 ? 15.115 8.414 -2.487 1.00 96.38 109 GLY A CA 1
ATOM 830 C C . GLY A 1 109 ? 13.854 9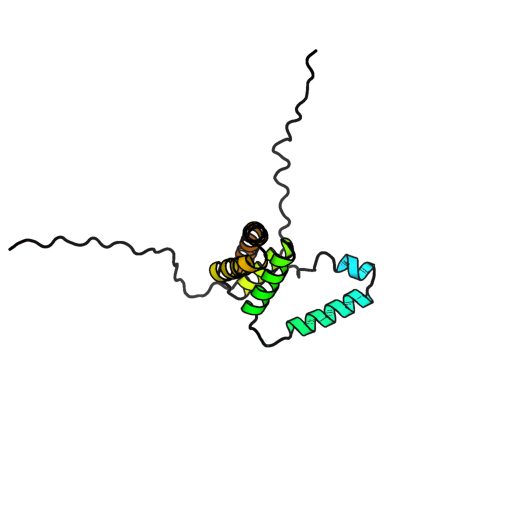.045 -3.082 1.00 96.38 109 GLY A C 1
ATOM 831 O O . GLY A 1 109 ? 12.784 8.442 -3.173 1.00 96.38 109 GLY A O 1
ATOM 832 N N . LEU A 1 110 ? 14.023 10.286 -3.547 1.00 97.38 110 LEU A N 1
ATOM 833 C CA . LEU A 1 110 ? 12.955 11.142 -4.073 1.00 97.38 110 LEU A CA 1
ATOM 834 C C . LEU A 1 110 ? 12.221 10.551 -5.284 1.00 97.38 110 LEU A C 1
ATOM 836 O O . LEU A 1 110 ? 11.014 10.741 -5.426 1.00 97.38 110 LEU A O 1
ATOM 840 N N . LEU A 1 111 ? 12.929 9.831 -6.162 1.00 96.44 111 LEU A N 1
ATOM 841 C CA . LEU A 1 111 ? 12.350 9.349 -7.418 1.00 96.44 111 LEU A CA 1
ATOM 842 C C . LEU A 1 111 ? 11.183 8.375 -7.184 1.00 96.44 111 LEU A C 1
ATOM 844 O O . LEU A 1 111 ? 10.151 8.485 -7.843 1.00 96.44 111 LEU A O 1
ATOM 848 N N . ASN A 1 112 ? 11.312 7.482 -6.198 1.00 95.75 112 ASN A N 1
ATOM 849 C CA . ASN A 1 112 ? 10.253 6.536 -5.846 1.00 95.75 112 ASN A CA 1
ATOM 850 C C . ASN A 1 112 ? 8.984 7.260 -5.370 1.00 95.75 112 ASN A C 1
ATOM 852 O O . ASN A 1 112 ? 7.875 6.846 -5.703 1.00 95.75 112 ASN A O 1
ATOM 856 N N . VAL A 1 113 ? 9.143 8.368 -4.639 1.00 98.12 113 VAL A N 1
ATOM 857 C CA . VAL A 1 113 ? 8.029 9.189 -4.145 1.00 98.12 113 VAL A CA 1
ATOM 858 C C . VAL A 1 113 ? 7.306 9.885 -5.295 1.00 98.12 113 VAL A C 1
ATOM 860 O O . VAL A 1 113 ? 6.094 9.725 -5.447 1.00 98.12 113 VAL A O 1
ATOM 863 N N . VAL A 1 114 ? 8.032 10.634 -6.133 1.00 98.00 114 VAL A N 1
ATOM 864 C CA . VAL A 1 114 ? 7.410 11.450 -7.193 1.00 98.00 114 VAL A CA 1
ATOM 865 C C . VAL A 1 114 ? 6.721 10.603 -8.263 1.00 98.00 114 VAL A C 1
ATOM 867 O O . VAL A 1 114 ? 5.682 11.006 -8.783 1.00 98.00 114 VAL A O 1
ATOM 870 N N . GLU A 1 115 ? 7.248 9.413 -8.560 1.00 97.88 115 GLU A N 1
ATOM 871 C CA . GLU A 1 115 ? 6.625 8.480 -9.503 1.00 97.88 115 GLU A CA 1
ATOM 872 C C . GLU A 1 115 ? 5.384 7.798 -8.917 1.00 97.88 115 GLU A C 1
ATOM 874 O O . GLU A 1 115 ? 4.433 7.529 -9.651 1.00 97.88 115 GLU A O 1
ATOM 879 N N . ALA A 1 116 ? 5.359 7.534 -7.607 1.00 98.56 116 ALA A N 1
ATOM 880 C CA . ALA A 1 116 ? 4.247 6.852 -6.952 1.00 98.56 116 ALA A CA 1
ATOM 881 C C . ALA A 1 116 ? 3.017 7.750 -6.748 1.00 98.56 116 ALA A C 1
ATOM 883 O O . ALA A 1 116 ? 1.885 7.280 -6.893 1.00 98.56 116 ALA A O 1
ATOM 884 N N . LEU A 1 117 ? 3.213 9.035 -6.430 1.00 98.62 117 LEU A N 1
ATOM 885 C CA . LEU A 1 117 ? 2.127 9.950 -6.052 1.00 98.62 117 LEU A CA 1
ATOM 886 C C . LEU A 1 117 ? 0.969 10.022 -7.074 1.00 98.62 117 LEU A C 1
ATOM 888 O O . LEU A 1 117 ? -0.185 9.931 -6.645 1.00 98.62 117 LEU A O 1
ATOM 892 N N . PRO A 1 118 ? 1.198 10.123 -8.402 1.00 98.44 118 PRO A N 1
ATOM 893 C CA . PRO A 1 118 ? 0.106 10.135 -9.378 1.00 98.44 118 PRO A CA 1
ATOM 894 C C . PRO A 1 118 ? -0.717 8.840 -9.393 1.00 98.44 118 PRO A C 1
ATOM 896 O O . PRO A 1 118 ? -1.931 8.882 -9.596 1.00 98.44 118 PRO A O 1
ATOM 899 N N . TRP A 1 119 ? -0.079 7.690 -9.169 1.00 98.56 119 TRP A N 1
ATOM 900 C CA . TRP A 1 119 ? -0.754 6.391 -9.119 1.00 98.56 119 TRP A CA 1
ATOM 901 C C . TRP A 1 119 ? -1.557 6.227 -7.837 1.00 98.56 119 TRP A C 1
ATOM 903 O O . TRP A 1 119 ? -2.732 5.860 -7.893 1.00 98.56 119 TRP A O 1
ATOM 913 N N . ALA A 1 120 ? -0.960 6.591 -6.702 1.00 98.62 120 ALA A N 1
ATOM 914 C CA . ALA A 1 120 ? -1.636 6.597 -5.414 1.00 98.62 120 ALA A CA 1
ATOM 915 C C . ALA A 1 120 ? -2.869 7.503 -5.440 1.00 98.62 120 ALA A C 1
ATOM 917 O O . ALA A 1 120 ? -3.939 7.110 -4.983 1.00 98.62 120 ALA A O 1
ATOM 918 N N . ARG A 1 121 ? -2.754 8.689 -6.056 1.00 98.62 121 ARG A N 1
ATOM 919 C CA . ARG A 1 121 ? -3.872 9.627 -6.189 1.00 98.62 121 ARG A CA 1
ATOM 920 C C . ARG A 1 121 ? -5.044 9.020 -6.953 1.00 98.62 121 ARG A C 1
ATOM 922 O O . ARG A 1 121 ? -6.175 9.098 -6.483 1.00 98.62 121 ARG A O 1
ATOM 929 N N . ARG A 1 122 ? -4.779 8.387 -8.101 1.00 98.19 122 ARG A N 1
ATOM 930 C CA . ARG A 1 122 ? -5.815 7.715 -8.906 1.00 98.19 122 ARG A CA 1
ATOM 931 C C . ARG A 1 122 ? -6.489 6.584 -8.132 1.00 98.19 122 ARG A C 1
ATOM 933 O O . ARG A 1 122 ? -7.707 6.457 -8.200 1.00 98.19 122 ARG A O 1
ATOM 940 N N . GLY A 1 123 ? -5.708 5.784 -7.408 1.00 97.81 123 GLY A N 1
ATOM 941 C CA . GLY A 1 123 ? -6.217 4.713 -6.553 1.00 97.81 123 GLY A CA 1
ATOM 942 C C . GLY A 1 123 ? -7.127 5.233 -5.444 1.00 97.81 123 GLY A C 1
ATOM 943 O O . GLY A 1 123 ? -8.290 4.847 -5.351 1.00 97.81 123 GLY A O 1
ATOM 944 N N . TRP A 1 124 ? -6.623 6.187 -4.663 1.00 98.44 124 TRP A N 1
ATOM 945 C CA . TRP A 1 124 ? -7.356 6.812 -3.563 1.00 98.44 124 TRP A CA 1
ATOM 946 C C . TRP A 1 124 ? -8.675 7.452 -4.025 1.00 98.44 124 TRP A C 1
ATOM 948 O O . TRP A 1 124 ? -9.722 7.263 -3.405 1.00 98.44 124 TRP A O 1
ATOM 958 N N . GLU A 1 125 ? -8.662 8.163 -5.159 1.00 97.88 125 GLU A N 1
ATOM 959 C CA . GLU A 1 125 ? -9.871 8.770 -5.726 1.00 97.88 125 GLU A CA 1
ATOM 960 C C . GLU A 1 125 ? -10.925 7.744 -6.155 1.00 97.88 125 GLU A C 1
ATOM 962 O O . GLU A 1 125 ? -12.113 8.071 -6.110 1.00 97.88 125 GLU A O 1
ATOM 967 N N . ARG A 1 126 ? -10.522 6.533 -6.564 1.00 95.56 126 ARG A N 1
ATOM 968 C CA . ARG A 1 126 ? -11.449 5.430 -6.861 1.00 95.56 126 ARG A CA 1
ATOM 969 C C . ARG A 1 126 ? -12.063 4.882 -5.574 1.00 95.56 126 ARG A C 1
ATOM 971 O O . ARG A 1 126 ? -13.286 4.869 -5.465 1.00 95.56 126 ARG A O 1
ATOM 978 N N . GLY A 1 127 ? -11.243 4.542 -4.581 1.00 94.12 127 GLY A N 1
ATOM 979 C CA . GLY A 1 127 ? -11.722 3.924 -3.337 1.00 94.12 127 GLY A CA 1
ATOM 980 C C . GLY A 1 127 ? -12.652 4.839 -2.535 1.00 94.12 127 GLY A C 1
ATOM 981 O O . GLY A 1 127 ? -13.704 4.415 -2.059 1.00 94.12 127 GLY A O 1
ATOM 982 N N . ARG A 1 128 ? -12.367 6.148 -2.498 1.00 92.44 128 ARG A N 1
ATOM 983 C CA . ARG A 1 128 ? -13.234 7.128 -1.819 1.00 92.44 128 ARG A CA 1
ATOM 984 C C . ARG A 1 128 ? -14.631 7.262 -2.447 1.00 92.44 128 ARG A C 1
ATOM 986 O O . ARG A 1 128 ? -15.547 7.741 -1.788 1.00 92.44 128 ARG A O 1
ATOM 993 N N . ARG A 1 129 ? -14.817 6.898 -3.722 1.00 84.62 129 ARG A N 1
ATOM 994 C CA . ARG A 1 129 ? -16.148 6.917 -4.366 1.00 84.62 129 ARG A CA 1
ATOM 995 C C . ARG A 1 129 ? -17.015 5.732 -3.944 1.00 84.62 129 ARG A C 1
ATOM 997 O O . ARG A 1 129 ? -18.232 5.830 -4.053 1.00 84.62 129 ARG A O 1
ATOM 1004 N N . VAL A 1 130 ? -16.385 4.649 -3.493 1.00 73.56 130 VAL A N 1
ATOM 1005 C CA . VAL A 1 130 ? -17.037 3.409 -3.055 1.00 73.56 130 VAL A CA 1
ATOM 1006 C C . VAL A 1 130 ? -17.281 3.420 -1.545 1.00 73.56 130 VAL A C 1
ATOM 1008 O O . VAL A 1 130 ? -18.270 2.856 -1.084 1.00 73.56 130 VAL A O 1
ATOM 1011 N N . ALA A 1 131 ? -16.431 4.111 -0.779 1.00 61.78 131 ALA A N 1
ATOM 1012 C CA . ALA A 1 131 ? -16.610 4.266 0.659 1.00 61.78 131 ALA A CA 1
ATOM 1013 C C . ALA A 1 131 ? -17.999 4.859 0.983 1.00 61.78 131 ALA A C 1
ATOM 1015 O O . ALA A 1 131 ? -18.400 5.856 0.364 1.00 61.78 131 ALA A O 1
ATOM 1016 N N . PRO A 1 132 ? -18.749 4.284 1.946 1.00 54.72 132 PRO A N 1
ATOM 1017 C CA . PRO A 1 132 ? -20.025 4.843 2.358 1.00 54.72 132 PRO A CA 1
ATOM 1018 C C . PRO A 1 132 ? -19.805 6.293 2.784 1.00 54.72 132 PRO A C 1
ATOM 1020 O O . PRO A 1 132 ? -18.970 6.583 3.642 1.00 54.72 132 PRO A O 1
ATOM 1023 N N . ARG A 1 133 ? -20.536 7.217 2.150 1.00 52.00 133 ARG A N 1
ATOM 1024 C CA . ARG A 1 133 ? -20.526 8.625 2.549 1.00 52.00 133 ARG A CA 1
ATOM 1025 C C . ARG A 1 133 ? -20.874 8.677 4.031 1.00 52.00 133 ARG A C 1
ATOM 1027 O O . ARG A 1 133 ? -21.970 8.262 4.405 1.00 52.00 133 ARG A O 1
ATOM 1034 N N . SER A 1 134 ? -19.956 9.175 4.857 1.00 49.66 134 SER A N 1
ATOM 1035 C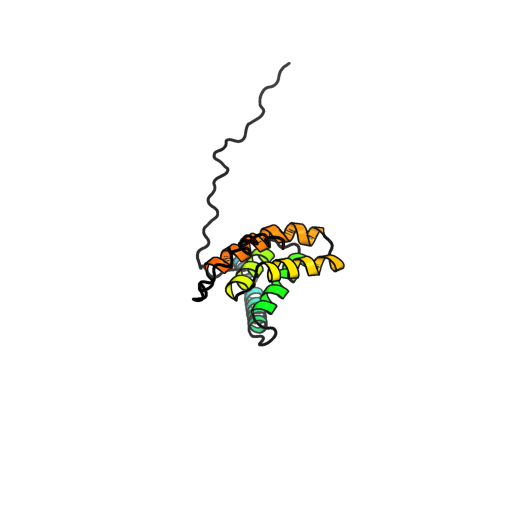 CA . SER A 1 134 ? -20.276 9.503 6.240 1.00 49.66 134 SER A CA 1
ATOM 1036 C C . SER A 1 134 ? -21.509 10.405 6.226 1.00 49.66 134 SER A C 1
ATOM 1038 O O . SER A 1 134 ? -21.554 11.400 5.502 1.00 49.66 134 SER A O 1
ATOM 1040 N N . SER A 1 135 ? -22.537 10.040 6.991 1.00 41.75 135 SER A N 1
ATOM 1041 C CA . SER A 1 135 ? -23.792 10.796 7.095 1.00 41.75 135 SER A CA 1
ATOM 1042 C C . SER A 1 135 ? -23.616 12.182 7.724 1.00 41.75 135 SER A C 1
ATOM 1044 O O . SER A 1 135 ? -24.563 12.963 7.768 1.00 41.75 135 SER A O 1
ATOM 1046 N N . ASP A 1 136 ? -22.410 12.515 8.173 1.00 42.88 136 ASP A N 1
ATOM 1047 C CA . ASP A 1 136 ? -22.072 13.835 8.674 1.00 42.88 136 ASP A CA 1
ATOM 1048 C C . ASP A 1 136 ? -21.687 14.747 7.512 1.00 42.88 136 ASP A C 1
ATOM 1050 O O . ASP A 1 136 ? -20.532 14.835 7.097 1.00 42.88 136 ASP A O 1
ATOM 1054 N N . GLY A 1 137 ? -22.702 15.434 6.985 1.00 44.16 137 GLY A N 1
ATOM 1055 C CA . GLY A 1 137 ? -22.593 16.509 6.002 1.00 44.16 137 GLY A CA 1
ATOM 1056 C C . GLY A 1 137 ? -21.866 17.744 6.538 1.00 44.16 137 GLY A C 1
ATOM 1057 O O . GLY A 1 137 ? -22.447 18.825 6.608 1.00 44.16 137 GLY A O 1
ATOM 1058 N N . ARG A 1 138 ? -20.588 17.602 6.891 1.00 43.12 138 ARG A N 1
ATOM 1059 C CA . ARG A 1 138 ? -19.660 18.723 7.020 1.00 43.12 138 ARG A CA 1
ATOM 1060 C C . ARG A 1 138 ? -18.822 18.788 5.750 1.00 43.12 138 ARG A C 1
ATOM 1062 O O . ARG A 1 138 ? -17.847 18.071 5.565 1.00 43.12 138 ARG A O 1
ATOM 1069 N N . ASP A 1 139 ? -19.297 19.613 4.826 1.00 41.44 139 ASP A N 1
ATOM 1070 C CA . ASP A 1 139 ? -18.516 20.061 3.683 1.00 41.44 139 ASP A CA 1
ATOM 1071 C C . ASP A 1 139 ? -17.395 20.966 4.216 1.00 41.44 139 ASP A C 1
ATOM 1073 O O . ASP A 1 139 ? -17.612 22.144 4.493 1.00 41.44 139 ASP A O 1
ATOM 1077 N N . ASP A 1 140 ? -16.194 20.412 4.392 1.00 46.03 140 ASP A N 1
ATOM 1078 C CA . ASP A 1 140 ? -15.007 21.156 4.845 1.00 46.03 140 ASP A CA 1
ATOM 1079 C C . ASP A 1 140 ? -14.471 22.140 3.780 1.00 46.03 140 ASP A C 1
ATOM 1081 O O . ASP A 1 140 ? -13.393 22.719 3.919 1.00 46.03 140 ASP A O 1
ATOM 1085 N N . ARG A 1 141 ? -15.242 22.418 2.719 1.00 47.44 141 ARG A N 1
ATOM 1086 C CA . ARG A 1 141 ? -15.010 23.554 1.815 1.00 47.44 141 ARG A CA 1
ATOM 1087 C C . ARG A 1 141 ? -15.621 24.851 2.344 1.00 47.44 141 ARG A C 1
ATOM 1089 O O . ARG A 1 141 ? -16.301 25.574 1.620 1.00 47.44 141 ARG A O 1
ATOM 1096 N N . ALA A 1 142 ? -15.314 25.199 3.584 1.00 43.53 142 ALA A N 1
ATOM 1097 C CA . ALA A 1 142 ? -15.489 26.557 4.077 1.00 43.53 142 ALA A CA 1
ATOM 1098 C C . ALA A 1 142 ? -14.220 26.972 4.820 1.00 43.53 142 ALA A C 1
ATOM 1100 O O . ALA A 1 142 ? -14.109 26.847 6.038 1.00 43.53 142 ALA A O 1
ATOM 1101 N N . GLY A 1 143 ? -13.246 27.485 4.063 1.00 38.41 143 GLY A N 1
ATOM 1102 C CA . GLY A 1 143 ? -12.185 28.297 4.650 1.00 38.41 143 GLY A CA 1
ATOM 1103 C C . GLY A 1 143 ? -12.802 29.443 5.468 1.00 38.41 143 GLY A C 1
ATOM 1104 O O . GLY A 1 143 ? -13.910 29.892 5.154 1.00 38.41 143 GLY A O 1
ATOM 1105 N N . PRO A 1 144 ? -12.135 29.913 6.535 1.00 39.50 144 PRO A N 1
ATOM 1106 C CA . PRO A 1 144 ? -12.720 30.887 7.444 1.00 39.50 144 PRO A CA 1
ATOM 1107 C C . PRO A 1 144 ? -13.091 32.174 6.696 1.00 39.50 144 PRO A C 1
ATOM 1109 O O . PRO A 1 144 ? -12.235 32.923 6.231 1.00 39.50 144 PRO A O 1
ATOM 1112 N N . SER A 1 145 ? -14.398 32.429 6.594 1.00 45.44 145 SER A N 1
ATOM 1113 C CA . SER A 1 145 ? -14.952 33.684 6.095 1.00 45.44 145 SER A CA 1
ATOM 1114 C C . SER A 1 145 ? -14.527 34.810 7.034 1.00 45.44 145 SER A C 1
ATOM 1116 O O . SER A 1 145 ? -15.035 34.921 8.152 1.00 45.44 145 SER A O 1
ATOM 1118 N N . ALA A 1 146 ? -13.605 35.658 6.577 1.00 46.38 146 ALA A N 1
ATOM 1119 C CA . ALA A 1 146 ? -13.191 36.867 7.273 1.00 46.38 146 ALA A CA 1
ATOM 1120 C C . ALA A 1 146 ? -14.409 37.780 7.502 1.00 46.38 146 ALA A C 1
ATOM 1122 O O . ALA A 1 146 ? -14.876 38.470 6.596 1.00 46.38 146 ALA A O 1
ATOM 1123 N N . LYS A 1 147 ? -14.956 37.778 8.722 1.00 47.16 147 LYS A N 1
ATOM 1124 C CA . LYS A 1 147 ? -15.905 38.807 9.148 1.00 47.16 147 LYS A CA 1
ATOM 1125 C C . LYS A 1 147 ? -15.124 40.091 9.408 1.00 47.16 147 LYS A C 1
ATOM 1127 O O . LYS A 1 147 ? -14.237 40.129 10.255 1.00 47.16 147 LYS A O 1
ATOM 1132 N N . ALA A 1 148 ? -15.481 41.122 8.651 1.00 47.06 148 ALA A N 1
ATOM 1133 C CA . ALA A 1 148 ? -14.952 42.472 8.735 1.00 47.06 148 ALA A CA 1
ATOM 1134 C C . ALA A 1 148 ? -14.968 43.010 10.177 1.00 47.06 148 ALA A C 1
ATOM 1136 O O . ALA A 1 148 ? -16.020 43.092 10.817 1.00 47.06 148 ALA A O 1
ATOM 1137 N N .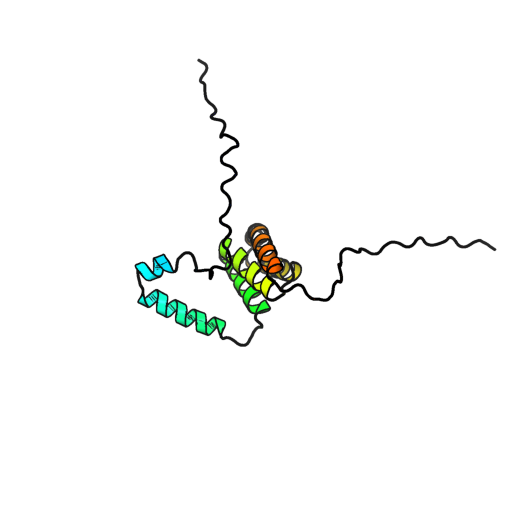 ALA A 1 149 ? -13.794 43.409 10.666 1.00 48.06 149 ALA A N 1
ATOM 1138 C CA . ALA A 1 149 ? -13.656 44.198 11.879 1.00 48.06 149 ALA A CA 1
ATOM 1139 C C . ALA A 1 149 ? -14.243 45.600 11.642 1.00 48.06 149 ALA A C 1
ATOM 1141 O O . ALA A 1 149 ? -13.872 46.289 10.691 1.00 48.06 149 ALA A O 1
ATOM 1142 N N . LYS A 1 150 ? -15.174 46.025 12.502 1.00 56.66 150 LYS A N 1
ATOM 1143 C CA . LYS A 1 150 ? -15.663 47.410 12.533 1.00 56.66 150 LYS A CA 1
ATOM 1144 C C . LYS A 1 150 ? -14.594 48.312 13.168 1.00 56.66 150 LYS A C 1
ATOM 1146 O O . LYS A 1 150 ? -14.066 47.934 14.213 1.00 56.66 150 LYS A O 1
ATOM 1151 N N . PRO A 1 151 ? -14.304 49.501 12.614 1.00 58.38 151 PRO A N 1
ATOM 1152 C CA . PRO A 1 151 ? -13.380 50.435 13.244 1.00 58.38 151 PRO A CA 1
ATOM 1153 C C . PRO A 1 151 ? -14.012 51.091 14.481 1.00 58.38 151 PRO A C 1
ATOM 1155 O O . PRO A 1 151 ? -15.174 51.506 14.462 1.00 58.38 151 PRO A O 1
ATOM 1158 N N . ALA A 1 152 ? -13.228 51.181 15.556 1.00 57.47 152 ALA A N 1
ATOM 1159 C CA . ALA A 1 152 ? -13.563 51.927 16.764 1.00 57.47 152 ALA A CA 1
ATOM 1160 C C . ALA A 1 152 ? -13.556 53.440 16.481 1.00 57.47 152 ALA A C 1
ATOM 1162 O O . ALA A 1 152 ? -12.675 53.941 15.781 1.00 57.47 152 ALA A O 1
ATOM 1163 N N . LYS A 1 153 ? -14.538 54.170 17.022 1.00 55.03 153 LYS A N 1
ATOM 1164 C CA . LYS A 1 153 ? -14.549 55.641 17.002 1.00 55.03 153 LYS A CA 1
ATOM 1165 C C . LYS A 1 153 ? -13.625 56.184 18.102 1.00 55.03 153 LYS A C 1
ATOM 1167 O O . LYS A 1 153 ? -13.656 55.632 19.202 1.00 55.03 153 LYS A O 1
ATOM 1172 N N . PRO A 1 154 ? -12.848 57.247 17.837 1.00 66.12 154 PRO A N 1
ATOM 1173 C CA . PRO A 1 154 ? -12.036 57.897 18.859 1.00 66.12 154 PRO A CA 1
ATOM 1174 C C . PRO A 1 154 ? -12.895 58.742 19.814 1.00 66.12 154 PRO A C 1
ATOM 1176 O O . PRO A 1 154 ? -13.957 59.236 19.423 1.00 66.12 154 PRO A O 1
ATOM 1179 N N . ALA A 1 155 ? -12.410 58.854 21.053 1.00 62.84 155 ALA A N 1
ATOM 1180 C CA . ALA A 1 155 ? -12.888 59.762 22.095 1.00 62.84 155 ALA A CA 1
ATOM 1181 C C . ALA A 1 155 ? -12.294 61.167 21.925 1.00 62.84 155 ALA A C 1
ATOM 1183 O O . ALA A 1 155 ? -11.176 61.258 21.364 1.00 62.84 155 ALA A O 1
#

Foldseek 3Di:
DDDDDPDDDDPPVPDPPDPPPDPPDDDPPCLVVCCVVPVPVSVVVVVVVVVVVPDPPDDQLVVLLVQLLVCLLVVNLLSNLQSLLSSLLVPDDLCSNLVSLVVCPVPRHDVSSVSNSVSSVNSNVNNNVNRPPDPPPPPVPPDDDDDDDDDDDDD

pLDDT: mean 78.55, std 23.8, range [33.28, 98.81]

Secondary structure (DSSP, 8-state):
-------PPPGGGG-PPPP---S-----TTHHHHHHH-HHHHHHHHHHHHHHHT--SS-HHHHHHHHHHHHHHTT-HHHHHHHHHHHHHTT--HHHHHHHHHTTHHHH-HHHHHHHHHHHHHHHHHHHHHSPPPS-----------PPPPPPPP-

Radius of gyration: 23.54 Å; chains: 1; bounding box: 40×86×75 Å

Sequence (155 aa):
MLGPGGAAVSPKERQRPEPELGAEEWIFPFEAELHAVSPQLHDAQSGWMSQIDSLTAPDRKTHELIRMVCTVIRRNPPGVARHAMLAAEVGATWEEVAGSIVLTEPAFGLLNVVEALPWARRGWERGRRVAPRSSDGRDDRAGPSAKAAKPAKPA